Protein AF-A0A9P0P0P0-F1 (afdb_monomer_lite)

Organism: Acanthoscelides obtectus (NCBI:txid200917)

pLDDT: mean 80.17, std 19.98, range [39.06, 98.0]

Structure (mmCIF, N/CA/C/O backbone):
data_AF-A0A9P0P0P0-F1
#
_entry.id   AF-A0A9P0P0P0-F1
#
loop_
_atom_site.group_PDB
_atom_site.id
_atom_site.type_symbol
_atom_site.label_atom_id
_atom_site.label_alt_id
_atom_site.label_comp_id
_atom_site.label_asym_id
_atom_site.label_entity_id
_atom_site.label_seq_id
_atom_site.pdbx_PDB_ins_code
_atom_site.Cartn_x
_atom_site.Cartn_y
_atom_site.Cartn_z
_atom_site.occupancy
_atom_site.B_iso_or_equiv
_atom_site.auth_seq_id
_atom_site.auth_comp_id
_atom_site.auth_asym_id
_atom_site.auth_atom_id
_atom_site.pdbx_PDB_model_num
ATOM 1 N N . MET A 1 1 ? 64.916 3.556 10.220 1.00 42.47 1 MET A N 1
ATOM 2 C CA . MET A 1 1 ? 63.967 4.611 9.802 1.00 42.47 1 MET A CA 1
ATOM 3 C C . MET A 1 1 ? 63.393 4.227 8.450 1.00 42.47 1 MET A C 1
ATOM 5 O O . MET A 1 1 ? 64.159 3.738 7.631 1.00 42.47 1 MET A O 1
ATOM 9 N N . ASN A 1 2 ? 62.090 4.478 8.270 1.00 40.88 2 ASN A N 1
ATOM 10 C CA . ASN A 1 2 ? 61.241 4.234 7.088 1.00 40.88 2 ASN A CA 1
ATOM 11 C C . ASN A 1 2 ? 60.897 2.745 6.873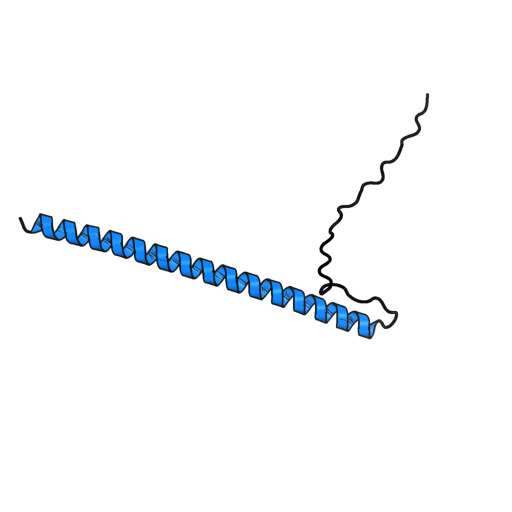 1.00 40.88 2 ASN A C 1
ATOM 13 O O . ASN A 1 2 ? 61.751 1.968 6.479 1.00 40.88 2 ASN A O 1
ATOM 17 N N . GLY A 1 3 ? 59.701 2.235 7.186 1.00 43.03 3 GLY A N 1
ATOM 18 C CA . GLY A 1 3 ? 58.377 2.867 7.174 1.00 43.03 3 GLY A CA 1
ATOM 19 C C . GLY A 1 3 ? 57.652 2.497 5.880 1.00 43.03 3 GLY A C 1
ATOM 20 O O . GLY A 1 3 ? 57.438 3.357 5.036 1.00 43.03 3 GLY A O 1
ATOM 21 N N . GLY A 1 4 ? 57.349 1.209 5.695 1.00 39.06 4 GLY A N 1
ATOM 22 C CA . GLY A 1 4 ? 56.560 0.707 4.570 1.00 39.06 4 GLY A CA 1
ATOM 23 C C . GLY A 1 4 ? 55.123 0.486 5.020 1.00 39.06 4 GLY A C 1
ATOM 24 O O . GLY A 1 4 ? 54.823 -0.520 5.654 1.00 39.06 4 GLY A O 1
ATOM 25 N N . VAL A 1 5 ? 54.265 1.466 4.749 1.00 48.06 5 VAL A N 1
ATOM 26 C CA . VAL A 1 5 ? 52.829 1.437 5.035 1.00 48.06 5 VAL A CA 1
ATOM 27 C C . VAL A 1 5 ? 52.175 0.343 4.190 1.00 48.06 5 VAL A C 1
ATOM 29 O O . VAL A 1 5 ? 52.151 0.428 2.965 1.00 48.06 5 VAL A O 1
ATOM 32 N N . THR A 1 6 ? 51.621 -0.677 4.842 1.00 52.75 6 THR A N 1
ATOM 33 C CA . THR A 1 6 ? 50.619 -1.561 4.242 1.00 52.75 6 THR A CA 1
ATOM 34 C C . THR A 1 6 ? 49.345 -0.747 4.059 1.00 52.75 6 THR A C 1
ATOM 36 O O . THR A 1 6 ? 48.612 -0.509 5.020 1.00 52.75 6 THR A O 1
ATOM 39 N N . ALA A 1 7 ? 49.106 -0.264 2.841 1.00 48.81 7 ALA A N 1
ATOM 40 C CA . ALA A 1 7 ? 47.826 0.321 2.479 1.00 48.81 7 ALA A CA 1
ATOM 41 C C . ALA A 1 7 ? 46.782 -0.802 2.498 1.00 48.81 7 ALA A C 1
ATOM 43 O O . ALA A 1 7 ? 46.755 -1.654 1.611 1.00 48.81 7 ALA A O 1
ATOM 44 N N . GLY A 1 8 ? 45.976 -0.830 3.559 1.00 44.66 8 GLY A N 1
ATOM 45 C CA . GLY A 1 8 ? 44.777 -1.648 3.610 1.00 44.66 8 GLY A CA 1
ATOM 46 C C . GLY A 1 8 ? 43.886 -1.275 2.434 1.00 44.66 8 GLY A C 1
ATOM 47 O O . GLY A 1 8 ? 43.512 -0.114 2.274 1.00 44.66 8 GLY A O 1
ATOM 48 N N . THR A 1 9 ? 43.570 -2.255 1.596 1.00 51.06 9 THR A N 1
ATOM 49 C CA . THR A 1 9 ? 42.450 -2.148 0.669 1.00 51.06 9 THR A CA 1
ATOM 50 C C . THR A 1 9 ? 41.198 -1.982 1.518 1.00 51.06 9 THR A C 1
ATOM 52 O O . THR A 1 9 ? 40.759 -2.930 2.169 1.00 51.06 9 THR A O 1
ATOM 55 N N . SER A 1 10 ? 40.687 -0.752 1.563 1.00 51.16 10 SER A N 1
ATOM 56 C CA . SER A 1 10 ? 39.326 -0.442 1.983 1.00 51.16 10 SER A CA 1
ATOM 57 C C . SER A 1 10 ? 38.409 -1.442 1.286 1.00 51.16 10 SER A C 1
ATOM 59 O O . SER A 1 10 ? 38.311 -1.430 0.061 1.00 51.16 10 SER A O 1
ATOM 61 N N . GLN A 1 11 ? 37.829 -2.376 2.042 1.00 53.53 11 GLN A N 1
ATOM 62 C CA . GLN A 1 11 ? 36.686 -3.134 1.556 1.00 53.53 11 GLN A CA 1
ATOM 63 C C . GLN A 1 11 ? 35.559 -2.118 1.441 1.00 53.53 11 GLN A C 1
ATOM 65 O O . GLN A 1 11 ? 34.898 -1.779 2.422 1.00 53.53 11 GLN A O 1
ATOM 70 N N . ASP A 1 12 ? 35.437 -1.566 0.238 1.00 51.47 12 ASP A N 1
ATOM 71 C CA . ASP A 1 12 ? 34.261 -0.839 -0.187 1.00 51.47 12 ASP A CA 1
ATOM 72 C C . ASP A 1 12 ? 33.039 -1.687 0.162 1.00 51.47 12 ASP A C 1
ATOM 74 O O . ASP A 1 12 ? 33.026 -2.903 -0.038 1.00 51.47 12 ASP A O 1
ATOM 78 N N . VAL A 1 13 ? 32.063 -1.028 0.779 1.00 44.09 13 VAL A N 1
ATOM 79 C CA . VAL A 1 13 ? 30.813 -1.598 1.275 1.00 44.09 13 VAL A CA 1
ATOM 80 C C . VAL A 1 13 ? 30.258 -2.582 0.252 1.00 44.09 13 VAL A C 1
ATOM 82 O O . VAL A 1 13 ? 29.883 -2.192 -0.853 1.00 44.09 13 VAL A O 1
ATOM 85 N N . ASP A 1 14 ? 30.206 -3.854 0.630 1.00 47.69 14 ASP A N 1
ATOM 86 C CA . ASP A 1 14 ? 29.560 -4.887 -0.162 1.00 47.69 14 ASP A CA 1
ATOM 87 C C . ASP A 1 14 ? 28.046 -4.650 -0.091 1.00 47.69 14 ASP A C 1
ATOM 89 O O . ASP A 1 14 ? 27.347 -5.137 0.799 1.00 47.69 14 ASP A O 1
ATOM 93 N N . ILE A 1 15 ? 27.535 -3.810 -0.994 1.00 45.53 15 ILE A N 1
ATOM 94 C CA . ILE A 1 15 ? 26.099 -3.629 -1.212 1.00 45.53 15 ILE A CA 1
ATOM 95 C C . ILE A 1 15 ? 25.622 -4.789 -2.089 1.00 45.53 15 ILE A C 1
ATOM 97 O O . ILE A 1 15 ? 25.162 -4.603 -3.216 1.00 45.53 15 ILE A O 1
ATOM 101 N N . SER A 1 16 ? 25.756 -6.012 -1.586 1.00 46.75 16 SER A N 1
ATOM 102 C CA . SER A 1 16 ? 25.133 -7.187 -2.184 1.00 46.75 16 SER A CA 1
ATOM 103 C C . SER A 1 16 ? 23.615 -7.118 -1.964 1.00 46.75 16 SER A C 1
ATOM 105 O O . SER A 1 16 ? 23.054 -7.772 -1.092 1.00 46.75 16 SER A O 1
ATOM 107 N N . LEU A 1 17 ? 22.942 -6.285 -2.762 1.00 46.69 17 LEU A N 1
ATOM 108 C CA . LEU A 1 17 ? 21.512 -6.374 -3.069 1.00 46.69 17 LEU A CA 1
ATOM 109 C C . LEU A 1 17 ? 21.369 -7.066 -4.430 1.00 46.69 17 LEU A C 1
ATOM 111 O O . LEU A 1 17 ? 20.904 -6.478 -5.405 1.00 46.69 17 LEU A O 1
ATOM 115 N N . THR A 1 18 ? 21.846 -8.305 -4.539 1.00 46.22 18 THR A N 1
ATOM 116 C CA . THR A 1 18 ? 21.638 -9.113 -5.745 1.00 46.22 18 THR A CA 1
ATOM 117 C C . THR A 1 18 ? 20.344 -9.899 -5.614 1.00 46.22 18 THR A C 1
ATOM 119 O O . THR A 1 18 ? 20.360 -11.111 -5.420 1.00 46.22 18 THR A O 1
ATOM 122 N N . ASP A 1 19 ? 19.219 -9.203 -5.761 1.00 54.62 19 ASP A N 1
ATOM 123 C CA . ASP A 1 19 ? 18.024 -9.846 -6.296 1.00 54.62 19 ASP A CA 1
ATOM 124 C C . ASP A 1 19 ? 18.334 -10.128 -7.772 1.00 54.62 19 ASP A C 1
ATOM 126 O O . ASP A 1 19 ? 18.606 -9.199 -8.538 1.00 54.62 19 ASP A O 1
ATOM 130 N N . GLU A 1 20 ? 18.352 -11.393 -8.191 1.00 57.44 20 GLU A N 1
ATOM 131 C CA . GLU A 1 20 ? 18.635 -11.778 -9.585 1.00 57.44 20 GLU A CA 1
ATOM 132 C C . GLU A 1 20 ? 17.720 -11.052 -10.597 1.00 57.44 20 GLU A C 1
ATOM 134 O O . GLU A 1 20 ? 18.121 -10.808 -11.734 1.00 57.44 20 GLU A O 1
ATOM 139 N N . GLU A 1 21 ? 16.532 -10.609 -10.166 1.00 55.75 21 GLU A N 1
ATOM 140 C CA . GLU A 1 21 ? 15.583 -9.820 -10.962 1.00 55.75 21 GLU A CA 1
ATOM 141 C C . GLU A 1 21 ? 16.019 -8.372 -11.244 1.00 55.75 21 GLU A C 1
ATOM 143 O O . GLU A 1 21 ? 15.502 -7.757 -12.178 1.00 55.75 21 GLU A O 1
ATOM 148 N N . ASN A 1 22 ? 16.963 -7.819 -10.476 1.00 60.56 22 ASN A N 1
ATOM 149 C CA . ASN A 1 22 ? 17.383 -6.419 -10.583 1.00 60.56 22 ASN A CA 1
ATOM 150 C C . ASN A 1 22 ? 18.677 -6.213 -11.391 1.00 60.56 22 ASN A C 1
ATOM 152 O O . ASN A 1 22 ? 19.242 -5.116 -11.408 1.00 60.56 22 ASN A O 1
ATOM 156 N N . GLN A 1 23 ? 19.156 -7.247 -12.083 1.00 68.25 23 GLN A N 1
ATOM 157 C CA . GLN A 1 23 ? 20.365 -7.170 -12.898 1.00 68.25 23 GLN A CA 1
ATOM 158 C C . GLN A 1 23 ? 20.044 -6.789 -14.348 1.00 68.25 23 GLN A C 1
ATOM 160 O O . GLN A 1 23 ? 19.111 -7.304 -14.964 1.00 68.25 23 GLN A O 1
ATOM 165 N N . ILE A 1 24 ? 20.852 -5.896 -14.928 1.00 69.00 24 ILE A N 1
ATOM 166 C CA . ILE A 1 24 ? 20.811 -5.622 -16.369 1.00 69.00 24 ILE A CA 1
ATOM 167 C C . ILE A 1 24 ? 21.910 -6.452 -17.033 1.00 69.00 24 ILE A C 1
ATOM 169 O O . ILE A 1 24 ? 23.084 -6.219 -16.733 1.00 69.00 24 ILE A O 1
ATOM 173 N N . PRO A 1 25 ? 21.579 -7.372 -17.954 1.00 70.00 25 PRO A N 1
ATOM 174 C CA . PRO A 1 25 ? 22.596 -8.061 -18.734 1.00 70.00 25 PRO A CA 1
ATOM 175 C C . PRO A 1 25 ? 23.376 -7.042 -19.572 1.00 70.00 25 PRO A C 1
ATOM 177 O O . PRO A 1 25 ? 22.781 -6.190 -20.232 1.00 70.00 25 PRO A O 1
ATOM 180 N N . VAL A 1 26 ? 24.707 -7.108 -19.524 1.00 74.25 26 VAL A N 1
ATOM 181 C CA . VAL A 1 26 ? 25.593 -6.182 -20.242 1.00 74.25 26 VAL A CA 1
ATOM 182 C C . VAL A 1 26 ? 25.778 -6.662 -21.681 1.00 74.25 26 VAL A C 1
ATOM 184 O O . VAL A 1 26 ? 26.127 -7.817 -21.913 1.00 74.25 26 VAL A O 1
ATOM 187 N N . CYS A 1 27 ? 25.562 -5.772 -22.648 1.00 76.50 27 CYS A N 1
ATOM 188 C CA . CYS A 1 27 ? 25.855 -6.010 -24.060 1.00 76.50 27 CYS A CA 1
ATOM 189 C C . CYS A 1 27 ? 26.253 -4.703 -24.766 1.00 76.50 27 CYS A C 1
ATOM 191 O O . CYS A 1 27 ? 26.040 -3.611 -24.233 1.00 76.50 27 CYS A O 1
ATOM 193 N N . ASP A 1 28 ? 26.802 -4.818 -25.977 1.00 84.19 28 ASP A N 1
ATOM 194 C CA . ASP A 1 28 ? 27.303 -3.672 -26.752 1.00 84.19 28 ASP A CA 1
ATOM 195 C C . ASP A 1 28 ? 26.193 -2.858 -27.446 1.00 84.19 28 ASP A C 1
ATOM 197 O O . ASP A 1 28 ? 26.432 -1.747 -27.931 1.00 84.19 28 ASP A O 1
ATOM 201 N N . ASP A 1 29 ? 24.959 -3.373 -27.468 1.00 89.75 29 ASP A N 1
ATOM 202 C CA . ASP A 1 29 ? 23.802 -2.668 -28.015 1.00 89.75 29 ASP A CA 1
ATOM 203 C C . ASP A 1 29 ? 23.295 -1.607 -27.024 1.00 89.75 29 ASP A C 1
ATOM 205 O O . ASP A 1 29 ? 22.568 -1.871 -26.060 1.00 89.75 29 ASP A O 1
ATOM 209 N N . LYS A 1 30 ? 23.679 -0.356 -27.287 1.00 85.06 30 LYS A N 1
ATOM 210 C CA . LYS A 1 30 ? 23.316 0.807 -26.468 1.00 85.06 30 LYS A CA 1
ATOM 211 C C . LYS A 1 30 ? 21.804 1.039 -26.385 1.00 85.06 30 LYS A C 1
ATOM 213 O O . LYS A 1 30 ? 21.333 1.507 -25.346 1.00 85.06 30 LYS A O 1
ATOM 218 N N . GLU A 1 31 ? 21.045 0.745 -27.442 1.00 89.06 31 GLU A N 1
ATOM 219 C CA . GLU A 1 31 ? 19.594 0.956 -27.452 1.00 89.06 31 GLU A CA 1
ATOM 220 C C . GLU A 1 31 ? 18.897 -0.089 -26.578 1.00 89.06 31 GLU A C 1
ATOM 222 O O . GLU A 1 31 ? 18.027 0.246 -25.764 1.00 89.06 31 GLU A O 1
ATOM 227 N N . LEU A 1 32 ? 19.330 -1.347 -26.685 1.00 83.62 32 LEU A N 1
ATOM 228 C CA . LEU A 1 32 ? 18.869 -2.423 -25.814 1.00 83.62 32 LEU A CA 1
ATOM 229 C C . LEU A 1 32 ? 19.197 -2.124 -24.344 1.00 83.62 32 LEU A C 1
ATOM 231 O O . LEU A 1 32 ? 18.313 -2.203 -23.488 1.00 83.62 32 LEU A O 1
ATOM 235 N N . MET A 1 33 ? 20.423 -1.682 -24.052 1.00 85.81 33 MET A N 1
ATOM 236 C CA . MET A 1 33 ? 20.843 -1.306 -22.697 1.00 85.81 33 MET A CA 1
ATOM 237 C C . MET A 1 33 ? 20.003 -0.167 -22.110 1.00 85.81 33 MET A C 1
ATOM 239 O O . MET A 1 33 ? 19.634 -0.209 -20.933 1.00 85.81 33 MET A O 1
ATOM 243 N N . ALA A 1 34 ? 19.658 0.844 -22.913 1.00 87.25 34 ALA A N 1
ATOM 244 C CA . ALA A 1 34 ? 18.793 1.936 -22.473 1.00 87.25 34 ALA A CA 1
ATOM 245 C C . ALA A 1 34 ? 17.374 1.444 -22.133 1.00 87.25 34 ALA A C 1
ATOM 247 O O . ALA A 1 34 ? 16.809 1.838 -21.108 1.00 87.25 34 ALA A O 1
ATOM 248 N N . LYS A 1 35 ? 16.809 0.542 -22.949 1.00 87.06 35 LYS A N 1
ATOM 249 C CA . LYS A 1 35 ? 15.486 -0.059 -22.704 1.00 87.06 35 LYS A CA 1
ATOM 250 C C . LYS A 1 35 ? 15.475 -0.919 -21.441 1.00 87.06 35 LYS A C 1
ATOM 252 O O . LYS A 1 35 ? 14.556 -0.786 -20.634 1.00 87.06 35 LYS A O 1
ATOM 257 N N . LEU A 1 36 ? 16.496 -1.754 -21.243 1.00 85.81 36 LEU A N 1
ATOM 258 C CA . LEU A 1 36 ? 16.613 -2.613 -20.061 1.00 85.81 36 LEU A CA 1
ATOM 259 C C . LEU A 1 36 ? 16.763 -1.793 -18.776 1.00 85.81 36 LEU A C 1
ATOM 261 O O . LEU A 1 36 ? 16.048 -2.046 -17.811 1.00 85.81 36 LEU A O 1
ATOM 265 N N . ARG A 1 37 ? 17.593 -0.741 -18.793 1.00 86.75 37 ARG A N 1
ATOM 266 C CA . ARG A 1 37 ? 17.715 0.210 -17.674 1.00 86.75 37 ARG A CA 1
ATOM 267 C C . ARG A 1 37 ? 16.391 0.878 -17.332 1.00 86.75 37 ARG A C 1
ATOM 269 O O . ARG A 1 37 ? 16.012 0.932 -16.166 1.00 86.75 37 ARG A O 1
ATOM 276 N N . LYS A 1 38 ? 15.663 1.357 -18.345 1.00 90.31 38 LYS A N 1
ATOM 277 C CA . LYS A 1 38 ? 14.349 1.980 -18.144 1.00 90.31 38 LYS A CA 1
ATOM 278 C C . LYS A 1 38 ? 13.339 0.991 -17.560 1.00 90.31 38 LYS A C 1
ATOM 280 O O . LYS A 1 38 ? 12.582 1.360 -16.668 1.00 90.31 38 LYS A O 1
ATOM 285 N N . LYS A 1 39 ? 13.323 -0.251 -18.053 1.00 89.69 39 LYS A N 1
ATOM 286 C CA . LYS A 1 39 ? 12.440 -1.307 -17.545 1.00 89.69 39 LYS A CA 1
ATOM 287 C C . LYS A 1 39 ? 12.737 -1.618 -16.078 1.00 89.69 39 LYS A C 1
ATOM 289 O O . LYS A 1 39 ? 11.804 -1.657 -15.285 1.00 89.69 39 LYS A O 1
ATOM 294 N N . LEU A 1 40 ? 14.013 -1.776 -15.729 1.00 87.69 40 LEU A N 1
ATOM 295 C CA . LEU A 1 40 ? 14.435 -2.032 -14.356 1.00 87.69 40 LEU A CA 1
ATOM 296 C C . LEU A 1 40 ? 14.010 -0.895 -13.418 1.00 87.69 40 LEU A C 1
ATOM 298 O O . LEU A 1 40 ? 13.399 -1.144 -12.384 1.00 87.69 40 LEU A O 1
ATOM 302 N N . LEU A 1 41 ? 14.260 0.357 -13.809 1.00 90.56 41 LEU A N 1
ATOM 303 C CA . LEU A 1 41 ? 13.871 1.513 -13.002 1.00 90.56 41 LEU A CA 1
ATOM 304 C C . LEU A 1 41 ? 12.352 1.560 -12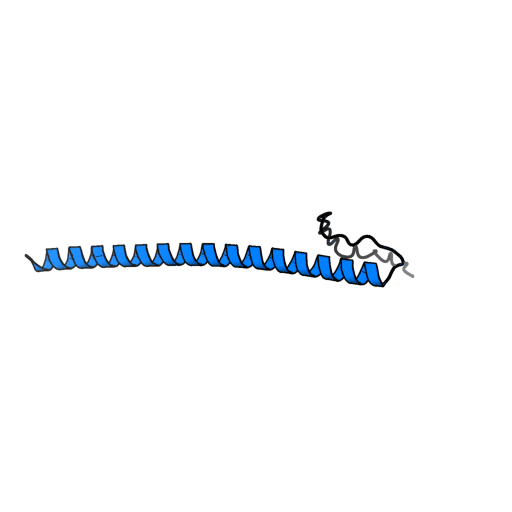.770 1.00 90.56 41 LEU A C 1
ATOM 306 O O . LEU A 1 41 ? 11.899 1.834 -11.663 1.00 90.56 41 LEU A O 1
ATOM 310 N N . LEU A 1 42 ? 11.552 1.251 -13.795 1.00 92.19 42 LEU A N 1
ATOM 311 C CA . LEU A 1 42 ? 10.096 1.168 -13.658 1.00 92.19 42 LEU A CA 1
ATOM 312 C C . LEU A 1 42 ? 9.661 0.037 -12.720 1.00 92.19 42 LEU A C 1
ATOM 314 O O . LEU A 1 42 ? 8.728 0.224 -11.944 1.00 92.19 42 LEU A O 1
ATOM 318 N N . GLN A 1 43 ? 10.327 -1.118 -12.767 1.00 90.00 43 GLN A N 1
ATOM 319 C CA . GLN A 1 43 ? 10.055 -2.223 -11.849 1.00 90.00 43 GLN A CA 1
ATOM 320 C C . GLN A 1 43 ? 10.343 -1.819 -10.401 1.00 90.00 43 GLN A C 1
ATOM 322 O O . GLN A 1 43 ? 9.489 -2.013 -9.542 1.00 90.00 43 GLN A O 1
ATOM 327 N N . GLN A 1 44 ? 11.481 -1.170 -10.147 1.00 87.88 44 GLN A N 1
ATOM 328 C CA . GLN A 1 44 ? 11.837 -0.662 -8.820 1.00 87.88 44 GLN A CA 1
ATOM 329 C C . GLN A 1 44 ? 10.819 0.362 -8.301 1.00 87.88 44 GLN A C 1
ATOM 331 O O . GLN A 1 44 ? 10.369 0.256 -7.161 1.00 87.88 44 GLN A O 1
ATOM 336 N N . ILE A 1 45 ? 10.398 1.309 -9.149 1.00 93.75 45 ILE A N 1
ATOM 337 C CA . ILE A 1 45 ? 9.357 2.290 -8.807 1.00 93.75 45 ILE A CA 1
ATOM 338 C C . ILE A 1 45 ? 8.042 1.586 -8.452 1.00 93.75 45 ILE A C 1
ATOM 340 O O . ILE A 1 45 ? 7.418 1.924 -7.449 1.00 93.75 45 ILE A O 1
ATOM 344 N N . ASN A 1 46 ? 7.625 0.593 -9.240 1.00 94.00 46 ASN A N 1
ATOM 345 C CA . ASN A 1 46 ? 6.388 -0.142 -8.981 1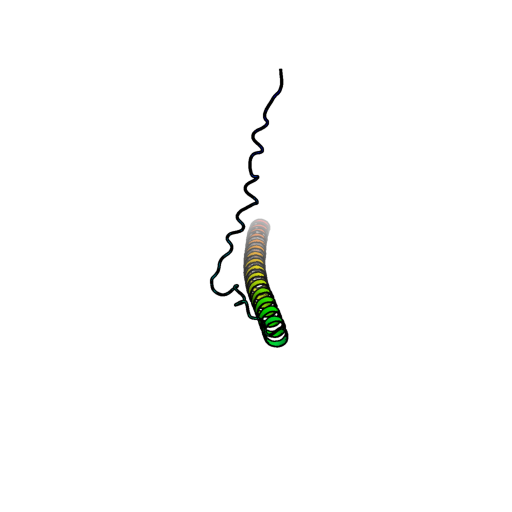.00 94.00 46 ASN A CA 1
ATOM 346 C C . ASN A 1 46 ? 6.449 -0.926 -7.664 1.00 94.00 46 ASN A C 1
ATOM 348 O O . ASN A 1 46 ? 5.471 -0.930 -6.916 1.00 94.00 46 ASN A O 1
ATOM 352 N N . THR A 1 47 ? 7.586 -1.555 -7.359 1.00 93.31 47 THR A N 1
ATOM 353 C CA . THR A 1 47 ? 7.793 -2.266 -6.091 1.00 93.31 47 THR A CA 1
ATOM 354 C C . THR A 1 47 ? 7.726 -1.307 -4.906 1.00 93.31 47 THR A C 1
ATOM 356 O O . THR A 1 47 ? 6.985 -1.566 -3.958 1.00 93.31 47 THR A O 1
ATOM 359 N N . ALA A 1 48 ? 8.424 -0.170 -4.978 1.00 95.06 48 ALA A N 1
ATOM 360 C CA . ALA A 1 48 ? 8.383 0.849 -3.932 1.00 95.06 48 ALA A CA 1
ATOM 361 C C . ALA A 1 48 ? 6.957 1.393 -3.724 1.00 95.06 48 ALA A C 1
ATOM 363 O O . ALA A 1 48 ? 6.475 1.458 -2.594 1.00 95.06 48 ALA A O 1
ATOM 364 N N . ALA A 1 49 ? 6.234 1.686 -4.809 1.00 94.94 49 ALA A N 1
ATOM 365 C CA . ALA A 1 49 ? 4.851 2.157 -4.742 1.00 94.94 49 ALA A CA 1
ATOM 366 C C . ALA A 1 49 ? 3.897 1.114 -4.128 1.00 94.94 49 ALA A C 1
ATOM 368 O O . ALA A 1 49 ? 2.970 1.463 -3.393 1.00 94.94 49 ALA A O 1
ATOM 369 N N . ALA A 1 50 ? 4.107 -0.177 -4.403 1.00 95.94 50 ALA A N 1
ATOM 370 C CA . ALA A 1 50 ? 3.321 -1.249 -3.795 1.00 95.94 50 ALA A CA 1
ATOM 371 C C . ALA A 1 50 ? 3.567 -1.353 -2.281 1.00 95.94 50 ALA A C 1
ATOM 373 O O . ALA A 1 50 ? 2.611 -1.507 -1.517 1.00 95.94 50 ALA A O 1
ATOM 374 N N . GLN A 1 51 ? 4.825 -1.223 -1.850 1.00 95.56 51 GLN A N 1
ATOM 375 C CA . GLN A 1 51 ? 5.198 -1.203 -0.433 1.00 95.56 51 GLN A CA 1
ATOM 376 C C . GLN A 1 51 ? 4.591 0.004 0.292 1.00 95.56 51 GLN A C 1
ATOM 378 O O . GLN A 1 51 ? 3.967 -0.162 1.339 1.00 95.56 51 GLN A O 1
ATOM 383 N N . GLU A 1 52 ? 4.689 1.198 -0.294 1.00 97.50 52 GLU A N 1
ATOM 384 C CA . GLU A 1 52 ? 4.092 2.419 0.258 1.00 97.50 52 GLU A CA 1
ATOM 385 C C . GLU A 1 52 ? 2.570 2.283 0.400 1.00 97.50 52 GLU A C 1
ATOM 387 O O . GLU A 1 52 ? 2.000 2.563 1.457 1.00 97.50 52 GLU A O 1
ATOM 392 N N . LYS A 1 53 ? 1.893 1.756 -0.628 1.00 97.62 53 LYS A N 1
ATOM 393 C CA . LYS A 1 53 ? 0.447 1.509 -0.580 1.00 97.62 53 LYS A CA 1
ATOM 394 C C . LYS A 1 53 ? 0.061 0.541 0.542 1.00 97.62 53 LYS A C 1
ATOM 396 O O . LYS A 1 53 ? -0.972 0.742 1.184 1.00 97.62 53 LYS A O 1
ATOM 401 N N . ALA A 1 54 ? 0.857 -0.503 0.771 1.00 97.81 54 ALA A N 1
ATOM 402 C CA . ALA A 1 54 ? 0.625 -1.455 1.853 1.00 97.81 54 ALA A CA 1
ATOM 403 C C . ALA A 1 54 ? 0.805 -0.802 3.233 1.00 97.81 54 ALA A C 1
ATOM 405 O O . ALA A 1 54 ? -0.049 -0.986 4.102 1.00 97.81 54 ALA A O 1
ATOM 406 N N . ALA A 1 55 ? 1.850 0.010 3.411 1.00 98.00 55 ALA A N 1
ATOM 407 C CA . ALA A 1 55 ? 2.091 0.750 4.649 1.00 98.00 55 ALA A CA 1
ATOM 408 C C . ALA A 1 55 ? 0.936 1.716 4.968 1.00 98.00 55 ALA A C 1
ATOM 410 O O . ALA A 1 55 ? 0.383 1.676 6.066 1.00 98.00 55 ALA A O 1
ATOM 411 N N . ILE A 1 56 ? 0.481 2.496 3.980 1.00 97.88 56 ILE A N 1
ATOM 412 C CA . ILE A 1 56 ? -0.663 3.412 4.135 1.00 97.88 56 ILE A CA 1
ATOM 413 C C . ILE A 1 56 ? -1.941 2.651 4.518 1.00 97.88 56 ILE A C 1
ATOM 415 O O . ILE A 1 56 ? -2.744 3.129 5.322 1.00 97.88 56 ILE A O 1
ATOM 419 N N . ALA A 1 57 ? -2.175 1.472 3.933 1.00 97.94 57 ALA A N 1
ATOM 420 C CA . ALA A 1 57 ? -3.344 0.663 4.268 1.00 97.94 57 ALA A CA 1
ATOM 421 C C . ALA A 1 57 ? -3.304 0.170 5.724 1.00 97.94 57 ALA A C 1
ATOM 423 O O . ALA A 1 57 ? -4.333 0.200 6.402 1.00 97.94 57 ALA A O 1
ATOM 424 N N . GLN A 1 58 ? -2.129 -0.239 6.212 1.00 97.81 58 GLN A N 1
ATOM 425 C CA . GLN A 1 58 ? -1.937 -0.639 7.608 1.00 97.81 58 GLN A CA 1
ATOM 426 C C . GLN A 1 58 ? -2.141 0.533 8.571 1.00 97.81 58 GLN A C 1
ATOM 428 O O . GLN A 1 58 ? -2.873 0.393 9.548 1.00 97.81 58 GLN A O 1
ATOM 433 N N . GLU A 1 59 ? -1.570 1.699 8.270 1.00 97.88 59 GLU A N 1
ATOM 434 C CA . GLU A 1 59 ? -1.730 2.902 9.092 1.00 97.88 59 GLU A CA 1
ATOM 435 C C . GLU A 1 59 ? -3.203 3.322 9.194 1.00 97.88 59 GLU A C 1
ATOM 437 O O . GLU A 1 59 ? -3.719 3.558 10.286 1.00 97.88 59 GLU A O 1
ATOM 442 N N . LYS A 1 60 ? -3.930 3.325 8.070 1.00 98.00 60 LYS A N 1
ATOM 443 C CA . LYS A 1 60 ? -5.372 3.616 8.067 1.00 98.00 60 LYS A CA 1
ATOM 444 C C . LYS A 1 60 ? -6.172 2.631 8.912 1.00 98.00 60 LYS A C 1
ATOM 446 O O . LYS A 1 60 ? -7.108 3.044 9.594 1.00 98.00 60 LYS A O 1
ATOM 451 N N . ALA A 1 61 ? -5.833 1.344 8.854 1.00 97.88 61 ALA A N 1
ATOM 452 C CA . ALA A 1 61 ? -6.491 0.334 9.672 1.00 97.88 61 ALA A CA 1
ATOM 453 C C . ALA A 1 61 ? -6.220 0.564 11.167 1.00 97.88 61 ALA A C 1
ATOM 455 O O . ALA A 1 61 ? -7.156 0.521 11.962 1.00 97.88 61 ALA A O 1
ATOM 456 N N . ALA A 1 62 ? -4.976 0.879 11.539 1.00 98.00 62 ALA A N 1
ATOM 457 C CA . ALA A 1 62 ? -4.607 1.188 12.918 1.00 98.00 62 ALA A CA 1
ATOM 458 C C . ALA A 1 62 ? -5.359 2.420 13.450 1.00 98.00 62 ALA A C 1
ATOM 460 O O . ALA A 1 62 ? -5.997 2.341 14.498 1.00 98.00 62 ALA A O 1
ATOM 461 N N . LEU A 1 63 ? -5.385 3.514 12.681 1.00 97.75 63 LEU A N 1
ATOM 462 C CA . LEU A 1 63 ? -6.122 4.731 13.038 1.00 97.75 63 LEU A CA 1
ATOM 463 C C . LEU A 1 63 ? -7.632 4.486 13.176 1.00 97.75 63 LEU A C 1
ATOM 465 O O . LEU A 1 63 ? -8.285 5.069 14.041 1.00 97.75 63 LEU A O 1
ATOM 469 N N . ALA A 1 64 ? -8.214 3.624 12.337 1.00 97.44 64 ALA A N 1
ATOM 470 C CA . ALA A 1 64 ? -9.625 3.265 12.447 1.00 97.44 64 ALA A CA 1
ATOM 471 C C . ALA A 1 64 ? -9.924 2.503 13.750 1.00 97.44 64 ALA A C 1
ATOM 473 O O . ALA A 1 64 ? -10.941 2.773 14.391 1.00 97.44 64 ALA A O 1
ATOM 474 N N . VAL A 1 65 ? -9.035 1.589 14.151 1.00 96.94 65 VAL A N 1
ATOM 475 C CA . VAL A 1 65 ? -9.145 0.850 15.418 1.00 96.94 65 VAL A CA 1
ATOM 476 C C . VAL A 1 65 ? -9.010 1.791 16.612 1.00 96.94 65 VAL A C 1
ATOM 478 O O . VAL A 1 65 ? -9.850 1.745 17.506 1.00 96.94 65 VAL A O 1
ATOM 481 N N . GLU A 1 66 ? -8.014 2.678 16.610 1.00 97.00 66 GLU A N 1
ATOM 482 C CA . GLU A 1 66 ? -7.813 3.668 17.675 1.00 97.00 66 GLU A CA 1
ATOM 483 C C . GLU A 1 66 ? -9.040 4.574 17.836 1.00 97.00 66 GLU A C 1
ATOM 485 O O . GLU A 1 66 ? -9.563 4.750 18.937 1.00 97.00 66 GLU A O 1
ATOM 490 N N . ARG A 1 67 ? -9.577 5.079 16.720 1.00 97.12 67 ARG A N 1
ATOM 491 C CA . ARG A 1 67 ? -10.781 5.914 16.734 1.00 97.12 67 ARG A CA 1
ATOM 492 C C . ARG A 1 67 ? -12.005 5.166 17.262 1.00 97.12 67 ARG A C 1
ATOM 494 O O . ARG A 1 67 ? -12.814 5.755 17.975 1.00 97.12 67 ARG A O 1
ATOM 501 N N . ALA A 1 68 ? -12.162 3.893 16.901 1.00 96.44 68 ALA A N 1
ATOM 502 C CA . ALA A 1 68 ? -13.249 3.066 17.412 1.00 96.44 68 ALA A CA 1
ATOM 503 C C . ALA A 1 68 ? -13.104 2.817 18.920 1.00 96.44 68 ALA A C 1
ATOM 505 O O . ALA A 1 68 ? -14.090 2.927 19.643 1.00 96.44 68 ALA A O 1
ATOM 506 N N . ALA A 1 69 ? -11.889 2.541 19.398 1.00 96.38 69 ALA A N 1
ATOM 507 C CA . ALA A 1 69 ? -11.614 2.355 20.819 1.00 96.38 69 ALA A CA 1
ATOM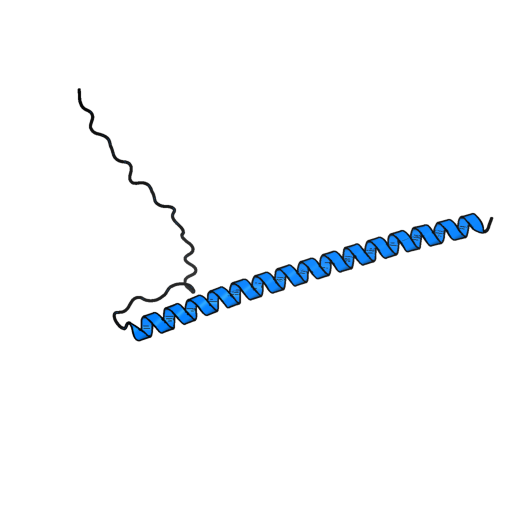 508 C C . ALA A 1 69 ? -11.947 3.615 21.632 1.00 96.38 69 ALA A C 1
ATOM 510 O O . ALA A 1 69 ? -12.696 3.521 22.601 1.00 96.38 69 ALA A O 1
ATOM 511 N N . GLY A 1 70 ? -11.499 4.794 21.184 1.00 97.06 70 GLY A N 1
ATOM 512 C CA . GLY A 1 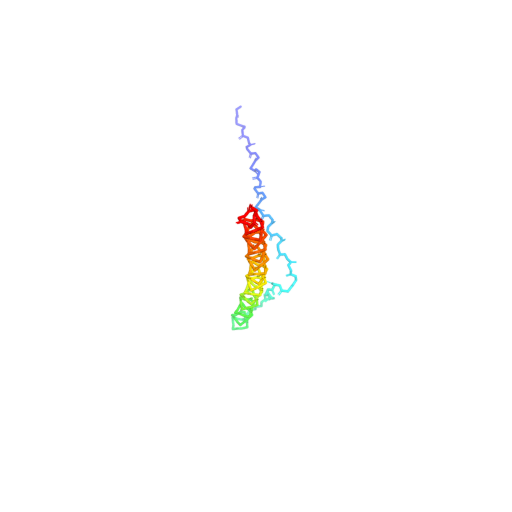70 ? -11.830 6.060 21.848 1.00 97.06 70 GLY A CA 1
ATOM 513 C C . GLY A 1 70 ? -13.335 6.357 21.861 1.00 97.06 70 GLY A C 1
ATOM 514 O O . GLY A 1 70 ? -13.875 6.816 22.863 1.00 97.06 70 GLY A O 1
ATOM 515 N N . ALA A 1 71 ? -14.055 6.030 20.781 1.00 96.44 71 ALA A N 1
ATOM 516 C CA . ALA A 1 71 ? -15.512 6.177 20.748 1.00 96.44 71 ALA A CA 1
ATOM 517 C C . ALA A 1 71 ? -16.227 5.234 21.734 1.00 96.44 71 ALA A C 1
ATOM 519 O O . ALA A 1 71 ? -17.238 5.615 22.325 1.00 96.44 71 ALA A O 1
ATOM 520 N N . VAL A 1 72 ? -15.715 4.012 21.915 1.00 95.69 72 VAL A N 1
ATOM 521 C CA . VAL A 1 72 ? -16.239 3.059 22.904 1.00 95.69 72 VAL A CA 1
ATOM 522 C C . VAL A 1 72 ? -15.983 3.559 24.321 1.00 95.69 72 VAL A C 1
ATOM 524 O O . VAL A 1 72 ? -16.900 3.525 25.136 1.00 95.69 72 VAL A O 1
ATOM 527 N N . GLU A 1 73 ? -14.780 4.052 24.610 1.00 95.62 73 GLU A N 1
ATOM 528 C CA . GLU A 1 73 ? -14.439 4.625 25.914 1.00 95.62 73 GLU A CA 1
ATOM 529 C C . GLU A 1 73 ? -15.379 5.780 26.269 1.00 95.62 73 GLU A C 1
ATOM 531 O O . GLU A 1 73 ? -16.047 5.738 27.300 1.00 95.62 73 GLU A O 1
ATOM 536 N N . GLN A 1 74 ? -15.553 6.731 25.349 1.00 96.06 74 GLN A N 1
ATOM 537 C CA . GLN A 1 74 ? -16.436 7.873 25.562 1.00 96.06 74 GLN A CA 1
ATOM 538 C C . GLN A 1 74 ? -17.909 7.465 25.732 1.00 96.06 74 GLN A C 1
ATOM 540 O O . GLN A 1 74 ? -18.621 8.024 26.564 1.00 96.06 74 GLN A O 1
ATOM 545 N N . PHE A 1 75 ? -18.376 6.452 24.995 1.00 97.00 75 PHE A N 1
ATOM 546 C CA . PHE A 1 75 ? -19.716 5.895 25.194 1.00 97.00 75 PHE A CA 1
ATOM 547 C C . PHE A 1 75 ? -19.888 5.283 26.592 1.00 97.00 75 PHE A C 1
ATOM 549 O O . PHE A 1 75 ? -20.935 5.453 27.220 1.00 97.00 75 PHE A O 1
ATOM 556 N N . VAL A 1 76 ? -18.878 4.558 27.077 1.00 96.44 76 VAL A N 1
ATOM 557 C CA . VAL A 1 76 ? -18.896 3.936 28.405 1.00 96.44 76 VAL A CA 1
ATOM 558 C C . VAL A 1 76 ? -18.918 5.005 29.499 1.00 96.44 76 VAL A C 1
ATOM 560 O O . VAL A 1 76 ? -19.728 4.902 30.424 1.00 96.44 76 VAL A O 1
ATOM 563 N N . GLU A 1 77 ? -18.100 6.049 29.376 1.00 95.44 77 GLU A N 1
ATOM 564 C CA . GLU A 1 77 ? -18.103 7.193 30.296 1.00 95.44 77 GLU A CA 1
ATOM 565 C C . GLU A 1 77 ? -19.474 7.882 30.342 1.00 95.44 77 GLU A C 1
ATOM 567 O O . GLU A 1 77 ? -20.053 8.042 31.421 1.00 95.44 77 GLU A O 1
ATOM 572 N N . ASP A 1 78 ? -20.044 8.205 29.176 1.00 96.75 78 ASP A N 1
ATOM 573 C CA . ASP A 1 78 ? -21.371 8.819 29.057 1.00 96.75 78 ASP A CA 1
ATOM 574 C C . ASP A 1 78 ? -22.470 7.948 29.682 1.00 96.75 78 ASP A C 1
ATOM 576 O O . ASP A 1 78 ? -23.385 8.454 30.343 1.00 96.75 78 ASP A O 1
ATOM 580 N N . TYR A 1 79 ? -22.403 6.629 29.477 1.00 95.62 79 TYR A N 1
ATOM 581 C CA . TYR A 1 79 ? -23.360 5.684 30.043 1.00 95.62 79 TYR A CA 1
ATOM 582 C C . TYR A 1 79 ? -23.330 5.709 31.575 1.00 95.62 79 TYR A C 1
ATOM 584 O O . TYR A 1 79 ? -24.380 5.834 32.212 1.00 95.62 79 TYR A O 1
ATOM 592 N N . PHE A 1 80 ? -22.141 5.639 32.179 1.00 95.12 80 PHE A N 1
ATOM 593 C CA . PHE A 1 80 ? -22.008 5.677 33.635 1.00 95.12 80 PHE A CA 1
ATOM 594 C C . PHE A 1 80 ? -22.406 7.032 34.225 1.00 95.12 80 PHE A C 1
ATOM 596 O O . PHE A 1 80 ? -23.102 7.061 35.243 1.00 95.12 80 PHE A O 1
ATOM 603 N N . ALA A 1 81 ? -22.043 8.140 33.574 1.00 94.31 81 ALA A N 1
ATOM 604 C CA . ALA A 1 81 ? -22.428 9.480 34.012 1.00 94.31 81 ALA A CA 1
ATOM 605 C C . ALA A 1 81 ? -23.958 9.642 34.082 1.00 94.31 81 ALA A C 1
ATOM 607 O O . ALA A 1 81 ? -24.492 10.162 35.064 1.00 94.31 81 ALA A O 1
ATOM 608 N N . ARG A 1 82 ? -24.689 9.131 33.080 1.00 94.56 82 ARG A N 1
ATOM 609 C CA . ARG A 1 82 ? -26.163 9.167 33.061 1.00 94.56 82 ARG A CA 1
ATOM 610 C C . ARG A 1 82 ? -26.796 8.302 34.147 1.00 94.56 82 ARG A C 1
ATOM 612 O O . ARG A 1 82 ? -27.806 8.705 34.713 1.00 94.56 82 ARG A O 1
ATOM 619 N N . GLN A 1 83 ? -26.217 7.140 34.449 1.00 90.75 83 GLN A N 1
ATOM 620 C CA . GLN A 1 83 ? -26.726 6.266 35.512 1.00 90.75 83 GLN A CA 1
ATOM 621 C C . GLN A 1 83 ? -26.573 6.900 36.901 1.00 90.75 83 GLN A C 1
ATOM 623 O O . GLN A 1 83 ? -27.480 6.798 37.722 1.00 90.75 83 GLN A O 1
ATOM 628 N N . GLN A 1 84 ? -25.460 7.596 37.156 1.00 84.94 84 GLN A N 1
ATOM 629 C CA . GLN A 1 84 ? -25.244 8.303 38.424 1.00 84.94 84 GLN A CA 1
ATOM 630 C C . GLN A 1 84 ? -26.154 9.527 38.584 1.00 84.94 84 GLN A C 1
ATOM 632 O O . GLN A 1 84 ? -26.574 9.822 39.695 1.00 84.94 84 GLN A O 1
ATOM 637 N N . ALA A 1 85 ? -26.496 10.213 37.490 1.00 81.69 85 ALA A N 1
ATOM 638 C CA . ALA A 1 85 ? -27.401 11.366 37.511 1.00 81.69 85 ALA A CA 1
ATOM 639 C C . ALA A 1 85 ? -28.890 11.001 37.694 1.00 81.69 85 ALA A C 1
ATOM 641 O O . ALA A 1 85 ? -29.723 11.894 37.833 1.00 81.69 85 ALA A O 1
ATOM 642 N N . SER A 1 86 ? -29.237 9.709 37.646 1.00 73.81 86 SER A N 1
ATOM 643 C CA . SER A 1 86 ? -30.611 9.211 37.790 1.00 73.81 86 SER A CA 1
ATOM 644 C C . SER A 1 86 ? -30.953 8.726 39.212 1.00 73.81 86 SER A C 1
ATOM 646 O O . SER A 1 86 ? -32.048 8.190 39.407 1.00 73.81 86 SER A O 1
ATOM 648 N N . PHE A 1 87 ? -30.043 8.901 40.177 1.00 56.19 87 PHE A N 1
ATOM 649 C CA . PHE A 1 87 ? -30.235 8.670 41.616 1.00 56.19 87 PHE A CA 1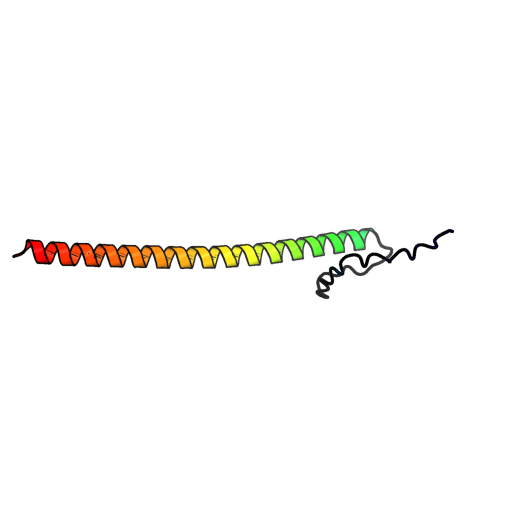
ATOM 650 C C . PHE A 1 87 ? -30.284 10.000 42.372 1.00 56.19 87 PHE A C 1
ATOM 652 O O . PHE A 1 87 ? -31.044 10.065 43.365 1.00 56.19 87 PHE A O 1
#

Foldseek 3Di:
DDDDDPPDDPPDDPPPPPPVLLDDDDDPPPVSSVVSVVVSVVVVVVVVVVVVVVVVVVVVVVVVVVVVVVVVVVVVVVVVVVVVVVD

Secondary structure (DSSP, 8-state):
-------------------GGGPPPP-S-HHHHHHHHHHHHHHHHHHHHHHHHHHHHHHHHHHHHHHHHHHHHHHHHHHHHHHHTT-

Sequence (87 aa):
MNGGVTAGTSQDVDISLTDEENQIPVCDDKELMAKLRKKLLLQQINTAAAQEKAAIAQEKAALAVERAAGAVEQFVEDYFARQQASF

Radius of gyration: 29.8 Å; chains: 1; bounding box: 95×23×70 Å